Protein AF-A0ABC8KNN1-F1 (afdb_monomer)

Foldseek 3Di:
DWDWDDDDPDIDTDDDDPVDFPVVVLVSVCVVPVDHSVRDWDADPVPRDTGDRGDDD

Structure (mmCIF, N/CA/C/O backbone):
data_AF-A0ABC8KNN1-F1
#
_entry.id   AF-A0ABC8KNN1-F1
#
loop_
_atom_site.group_PDB
_atom_site.id
_atom_site.type_symbol
_atom_site.label_atom_id
_atom_site.label_alt_id
_atom_site.label_comp_id
_atom_site.label_asym_id
_atom_site.label_entity_id
_atom_site.label_seq_id
_atom_site.pdbx_PDB_ins_code
_atom_site.Cartn_x
_atom_site.Cartn_y
_atom_site.Cartn_z
_atom_site.occupancy
_atom_site.B_iso_or_equiv
_atom_site.auth_seq_id
_atom_site.auth_comp_id
_atom_site.auth_asym_id
_atom_site.auth_atom_id
_atom_site.pdbx_PDB_model_num
ATOM 1 N N . MET A 1 1 ? -10.442 -0.747 -0.099 1.00 85.38 1 MET A N 1
ATOM 2 C CA . MET A 1 1 ? -9.601 0.418 0.246 1.00 85.38 1 MET A CA 1
ATOM 3 C C . MET A 1 1 ? -8.355 0.424 -0.635 1.00 85.38 1 MET A C 1
ATO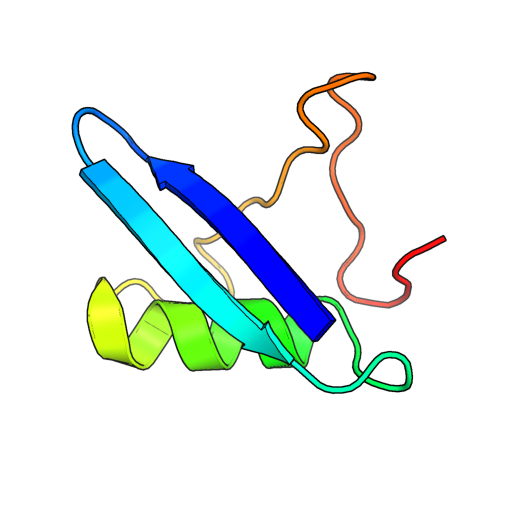M 5 O O . MET A 1 1 ? -7.942 -0.632 -1.107 1.00 85.38 1 MET A O 1
ATOM 9 N N . TYR A 1 2 ? -7.783 1.596 -0.902 1.00 87.50 2 TYR A N 1
ATOM 10 C CA . TYR A 1 2 ? -6.464 1.706 -1.525 1.00 87.50 2 TYR A CA 1
ATOM 11 C C . TYR A 1 2 ? -5.509 2.372 -0.546 1.00 87.50 2 TYR A C 1
ATOM 13 O O . TYR A 1 2 ? -5.851 3.392 0.047 1.00 87.50 2 TYR A O 1
ATOM 21 N N . ILE A 1 3 ? -4.318 1.799 -0.402 1.00 88.25 3 ILE A N 1
ATOM 22 C CA . ILE A 1 3 ? -3.222 2.389 0.361 1.00 88.25 3 ILE A CA 1
ATOM 23 C C . ILE A 1 3 ? -2.198 2.922 -0.632 1.00 88.25 3 ILE A C 1
ATOM 25 O O . ILE A 1 3 ? -1.774 2.213 -1.548 1.00 88.25 3 ILE A O 1
ATOM 29 N N . ARG A 1 4 ? -1.796 4.180 -0.442 1.00 91.81 4 ARG A N 1
ATOM 30 C CA . ARG A 1 4 ? -0.716 4.805 -1.203 1.00 91.81 4 ARG A CA 1
ATOM 31 C C . ARG A 1 4 ? 0.601 4.605 -0.463 1.00 91.81 4 ARG A C 1
ATOM 33 O O . ARG A 1 4 ? 0.796 5.185 0.601 1.00 91.81 4 ARG A O 1
ATOM 40 N N . VAL A 1 5 ? 1.517 3.851 -1.057 1.00 91.75 5 VAL A N 1
ATOM 41 C CA . VAL A 1 5 ? 2.852 3.592 -0.508 1.00 91.75 5 VAL A CA 1
ATOM 42 C C . VAL A 1 5 ? 3.875 4.360 -1.329 1.00 91.75 5 VAL A C 1
ATOM 44 O O . VAL A 1 5 ? 3.964 4.174 -2.541 1.00 91.75 5 VAL A O 1
ATOM 47 N N . LYS A 1 6 ? 4.655 5.230 -0.684 1.00 93.06 6 LYS A N 1
ATOM 48 C CA . LYS A 1 6 ? 5.789 5.908 -1.325 1.00 93.06 6 LYS A CA 1
ATOM 49 C C . LYS A 1 6 ? 7.083 5.210 -0.929 1.00 93.06 6 LYS A C 1
ATOM 51 O O . LYS A 1 6 ? 7.320 4.991 0.255 1.00 93.06 6 LYS A O 1
ATOM 56 N N . ARG A 1 7 ? 7.924 4.888 -1.911 1.00 90.81 7 ARG A N 1
ATOM 57 C CA . ARG A 1 7 ? 9.258 4.310 -1.697 1.00 90.81 7 ARG A CA 1
ATOM 58 C C . ARG A 1 7 ? 10.215 4.888 -2.729 1.00 90.81 7 ARG A C 1
ATOM 60 O O . ARG A 1 7 ? 9.991 4.740 -3.929 1.00 90.81 7 ARG A O 1
ATOM 67 N N . MET A 1 8 ? 11.296 5.514 -2.266 1.00 88.12 8 MET A N 1
ATOM 68 C CA . MET A 1 8 ? 12.251 6.225 -3.127 1.00 88.12 8 MET A CA 1
ATOM 69 C C . MET A 1 8 ? 11.521 7.234 -4.038 1.00 88.12 8 MET A C 1
ATOM 71 O O . MET A 1 8 ? 10.824 8.110 -3.537 1.00 88.12 8 MET A O 1
ATOM 75 N N . LYS A 1 9 ? 11.646 7.105 -5.366 1.00 91.31 9 LYS A N 1
ATOM 76 C CA . LYS A 1 9 ? 10.969 7.951 -6.364 1.00 91.31 9 LYS A CA 1
ATOM 77 C C . LYS A 1 9 ? 9.687 7.320 -6.936 1.00 91.31 9 LYS A C 1
ATOM 79 O O . LYS A 1 9 ? 9.127 7.853 -7.888 1.00 91.31 9 LYS A O 1
ATOM 84 N N . ALA A 1 10 ? 9.222 6.202 -6.374 1.00 93.06 10 ALA A 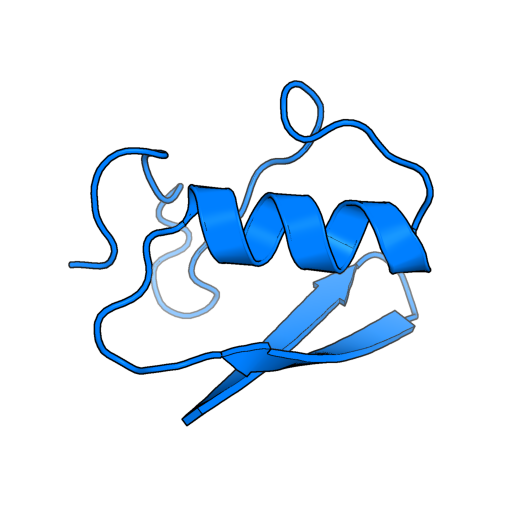N 1
ATOM 85 C CA . ALA A 1 10 ? 8.043 5.474 -6.839 1.00 93.06 10 ALA A CA 1
ATOM 86 C C . ALA A 1 10 ? 6.865 5.595 -5.858 1.00 93.06 10 ALA A C 1
ATOM 88 O O . ALA A 1 10 ? 7.041 5.692 -4.639 1.00 93.06 10 ALA A O 1
ATOM 89 N N . THR A 1 11 ? 5.649 5.567 -6.406 1.00 94.19 11 THR A N 1
ATOM 90 C CA . THR A 1 11 ? 4.395 5.529 -5.644 1.00 94.19 11 THR A CA 1
ATOM 91 C C . THR A 1 11 ? 3.569 4.332 -6.097 1.00 94.19 11 THR A C 1
ATOM 93 O O . THR A 1 11 ? 3.274 4.203 -7.281 1.00 94.19 11 THR A O 1
ATOM 96 N N . TYR A 1 12 ? 3.172 3.487 -5.150 1.00 91.94 12 TYR A N 1
ATOM 97 C CA . TYR A 1 12 ? 2.377 2.286 -5.384 1.00 91.94 12 TYR A CA 1
ATOM 98 C C . TYR A 1 12 ? 0.984 2.451 -4.784 1.00 91.94 12 TYR A C 1
ATOM 100 O O . TYR A 1 12 ? 0.834 2.966 -3.674 1.00 91.94 12 TYR A O 1
ATOM 108 N N . PHE A 1 13 ? -0.033 1.981 -5.503 1.00 91.44 13 PHE A N 1
ATOM 109 C CA . PHE A 1 13 ? -1.408 1.923 -5.01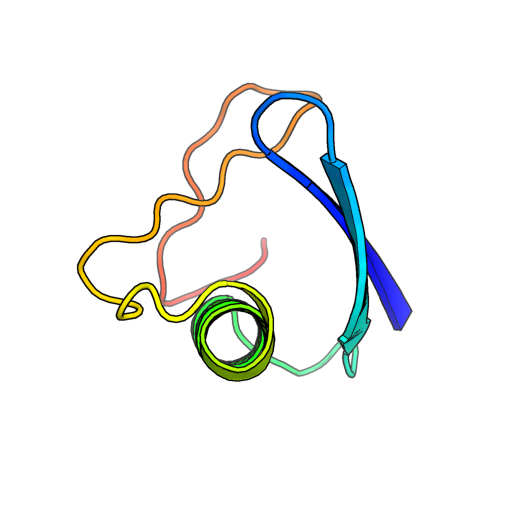7 1.00 91.44 13 PHE A CA 1
ATOM 110 C C . PHE A 1 13 ? -1.777 0.468 -4.761 1.00 91.44 13 PHE A C 1
ATOM 112 O O . PHE A 1 13 ? -2.058 -0.292 -5.686 1.00 91.44 13 PHE A O 1
ATOM 119 N N . ILE A 1 14 ? -1.760 0.072 -3.492 1.00 90.31 14 ILE A N 1
ATOM 120 C CA . ILE A 1 14 ? -2.069 -1.295 -3.082 1.00 90.31 14 ILE A CA 1
ATOM 121 C C . ILE A 1 14 ? -3.558 -1.375 -2.757 1.00 90.31 14 ILE A C 1
ATOM 123 O O . ILE A 1 14 ? -4.047 -0.698 -1.851 1.00 90.31 14 ILE A O 1
ATOM 127 N N . LYS A 1 15 ? -4.291 -2.219 -3.487 1.00 88.81 15 LYS A N 1
ATOM 128 C CA . LYS A 1 15 ? -5.683 -2.536 -3.154 1.00 88.81 15 LYS A CA 1
ATOM 129 C C . LYS A 1 15 ? -5.707 -3.447 -1.929 1.00 88.81 15 LYS A C 1
ATOM 131 O O . LYS A 1 15 ? -5.174 -4.558 -1.977 1.00 88.81 15 LYS A O 1
ATOM 136 N N . CYS A 1 16 ? -6.366 -3.034 -0.855 1.00 83.62 16 CYS A N 1
ATOM 137 C CA . CYS A 1 16 ? -6.565 -3.846 0.344 1.00 83.62 16 CYS A CA 1
ATOM 138 C C . CYS A 1 16 ? -8.025 -3.814 0.807 1.00 83.62 16 CYS A C 1
ATOM 140 O O . CYS A 1 16 ? -8.790 -2.903 0.479 1.00 83.62 16 CYS A O 1
ATOM 142 N N . ASP A 1 17 ? -8.420 -4.837 1.552 1.00 84.31 17 ASP A N 1
ATOM 143 C CA . ASP A 1 17 ? -9.687 -4.833 2.276 1.00 84.31 17 ASP A CA 1
ATOM 144 C C . ASP A 1 17 ? -9.479 -4.115 3.625 1.00 84.31 17 ASP A C 1
ATOM 146 O O . ASP A 1 17 ? -8.398 -4.262 4.197 1.00 84.31 17 ASP A O 1
ATOM 150 N N . PRO A 1 18 ? -10.433 -3.317 4.134 1.00 73.75 18 PRO A N 1
ATOM 151 C CA . PRO A 1 18 ? -10.309 -2.662 5.443 1.00 73.75 18 PRO A CA 1
ATOM 152 C C . PRO A 1 18 ? -10.130 -3.626 6.627 1.00 73.75 18 PRO A C 1
ATOM 154 O O . PRO A 1 18 ? -9.657 -3.205 7.675 1.00 73.75 18 PRO A O 1
ATOM 157 N N . THR A 1 19 ? -10.478 -4.906 6.475 1.00 74.25 19 THR A N 1
ATOM 158 C CA . THR A 1 19 ? -10.309 -5.933 7.521 1.00 74.25 19 THR A CA 1
ATOM 159 C C . THR A 1 19 ? -8.919 -6.580 7.542 1.00 74.25 19 THR A C 1
ATOM 161 O O . THR A 1 19 ? -8.632 -7.421 8.393 1.00 74.25 19 THR A O 1
ATOM 164 N N . LYS A 1 20 ? -8.054 -6.221 6.587 1.00 75.62 20 LYS A N 1
ATOM 165 C CA . LYS A 1 20 ? -6.742 -6.844 6.377 1.00 75.62 20 LYS A CA 1
ATOM 166 C C . LYS A 1 20 ? -5.645 -6.209 7.232 1.00 75.62 20 LYS A C 1
ATOM 168 O O . LYS A 1 20 ? -5.715 -5.039 7.595 1.00 75.62 20 LYS A O 1
ATOM 173 N N . THR A 1 21 ? -4.619 -6.999 7.534 1.00 79.56 21 THR A N 1
ATOM 174 C CA . THR A 1 21 ? -3.503 -6.630 8.418 1.00 79.56 21 THR A CA 1
ATOM 175 C C . THR A 1 21 ? -2.379 -5.912 7.665 1.00 79.56 21 THR A C 1
ATOM 177 O O . THR A 1 21 ? -2.313 -5.925 6.433 1.00 79.56 21 THR A O 1
ATOM 180 N N . VAL A 1 22 ? -1.441 -5.320 8.411 1.00 83.75 22 VAL A N 1
ATOM 181 C CA . VAL A 1 22 ? -0.182 -4.769 7.873 1.00 83.75 22 VAL A CA 1
ATOM 182 C C . VAL A 1 22 ? 0.596 -5.839 7.094 1.00 83.75 22 VAL A C 1
ATOM 184 O O . VAL A 1 22 ? 1.158 -5.543 6.038 1.00 83.75 22 VAL A O 1
ATOM 187 N N . LEU A 1 23 ? 0.569 -7.093 7.557 1.00 86.81 23 LEU A N 1
ATOM 188 C CA . LEU A 1 23 ? 1.218 -8.219 6.886 1.00 86.81 23 LEU A CA 1
ATOM 189 C C . LEU A 1 23 ? 0.652 -8.465 5.479 1.00 86.81 23 LEU A C 1
ATOM 191 O O . LEU A 1 23 ? 1.423 -8.635 4.536 1.00 86.81 23 LEU A O 1
ATOM 195 N N . ASP A 1 24 ? -0.672 -8.404 5.299 1.00 87.69 24 ASP A N 1
ATOM 196 C CA . ASP A 1 24 ? -1.294 -8.559 3.973 1.00 87.69 24 ASP A CA 1
ATOM 197 C C . ASP A 1 24 ? -0.830 -7.458 2.996 1.00 87.69 24 ASP A C 1
ATOM 199 O O . ASP A 1 24 ? -0.674 -7.692 1.793 1.00 87.69 24 ASP A O 1
ATOM 203 N N . VAL A 1 25 ? -0.604 -6.240 3.502 1.00 88.69 25 VAL A N 1
ATOM 204 C CA . VAL A 1 25 ? -0.071 -5.121 2.709 1.00 88.69 25 VAL A CA 1
ATOM 205 C C . VAL A 1 25 ? 1.387 -5.379 2.332 1.00 88.69 25 VAL A C 1
ATOM 207 O O . VAL A 1 25 ? 1.738 -5.213 1.163 1.00 88.69 25 VAL A O 1
ATOM 210 N N . LYS A 1 26 ? 2.217 -5.844 3.277 1.00 91.31 26 LYS A N 1
ATOM 211 C CA . LYS A 1 26 ? 3.621 -6.210 3.022 1.00 91.31 26 LYS A CA 1
ATOM 212 C C . LYS A 1 26 ? 3.757 -7.336 1.993 1.00 91.31 26 LYS A C 1
ATOM 214 O O . LYS A 1 26 ? 4.595 -7.252 1.094 1.00 91.31 26 LYS A O 1
ATOM 219 N N . GLN A 1 27 ? 2.895 -8.349 2.062 1.00 90.88 27 GLN A N 1
ATOM 220 C CA . GLN A 1 27 ? 2.861 -9.450 1.093 1.00 90.88 27 GLN A CA 1
ATOM 221 C C . GLN A 1 27 ? 2.489 -8.970 -0.316 1.00 90.88 27 GLN A C 1
ATOM 223 O O . GLN A 1 27 ? 3.112 -9.372 -1.295 1.00 90.88 27 GLN A O 1
ATOM 228 N N . LYS A 1 28 ? 1.523 -8.052 -0.441 1.00 91.44 28 LYS A N 1
ATOM 229 C CA . LYS A 1 28 ? 1.190 -7.430 -1.737 1.00 91.44 28 LYS A CA 1
ATOM 230 C C . LYS A 1 28 ? 2.286 -6.507 -2.257 1.00 91.44 28 LYS A C 1
ATOM 232 O O . LYS A 1 28 ? 2.444 -6.364 -3.461 1.00 91.44 28 LYS A O 1
ATOM 237 N N . LEU A 1 29 ? 3.032 -5.859 -1.369 1.00 91.81 29 LEU A N 1
ATOM 238 C CA . LEU A 1 29 ? 4.210 -5.086 -1.753 1.00 91.81 29 LEU A CA 1
ATOM 239 C C . LEU A 1 29 ? 5.316 -5.994 -2.281 1.00 91.81 29 LEU A C 1
ATOM 241 O O . LEU A 1 29 ? 5.912 -5.661 -3.301 1.00 91.81 29 LEU A O 1
ATOM 245 N N . PHE A 1 30 ? 5.553 -7.146 -1.647 1.00 93.12 30 PHE A N 1
ATOM 246 C CA . PHE A 1 30 ? 6.571 -8.103 -2.087 1.00 93.12 30 PHE A CA 1
ATOM 247 C C . PHE A 1 30 ? 6.412 -8.471 -3.569 1.00 93.12 30 PHE A C 1
ATOM 249 O O . PHE A 1 30 ? 7.399 -8.450 -4.296 1.00 93.12 30 PHE A O 1
ATOM 256 N N . THR A 1 31 ? 5.183 -8.676 -4.058 1.00 90.12 31 THR A N 1
ATOM 257 C CA . THR A 1 31 ? 4.936 -9.002 -5.478 1.00 90.12 31 THR A CA 1
ATOM 258 C C . THR A 1 31 ? 5.271 -7.871 -6.455 1.00 90.12 31 THR A C 1
ATOM 260 O O . THR A 1 31 ? 5.239 -8.086 -7.661 1.00 90.12 31 THR A O 1
ATOM 263 N N . VAL A 1 32 ? 5.517 -6.653 -5.964 1.00 89.88 32 VAL A N 1
ATOM 264 C CA . VAL A 1 32 ? 5.789 -5.461 -6.783 1.00 89.88 32 VAL A CA 1
ATOM 265 C C . VAL A 1 32 ? 7.230 -4.980 -6.632 1.00 89.88 32 VAL A C 1
ATOM 267 O O . VAL A 1 32 ? 7.801 -4.464 -7.587 1.00 89.88 32 VAL A O 1
ATOM 270 N N . ILE A 1 33 ? 7.812 -5.108 -5.436 1.00 91.19 33 ILE A N 1
ATOM 271 C CA . ILE A 1 33 ? 9.152 -4.582 -5.127 1.00 91.19 33 ILE A CA 1
ATOM 272 C C . ILE A 1 33 ? 10.193 -5.667 -4.833 1.00 91.19 33 ILE A C 1
ATOM 274 O O . ILE A 1 33 ? 11.330 -5.317 -4.523 1.00 91.19 33 ILE A O 1
ATOM 278 N N . GLU A 1 34 ? 9.80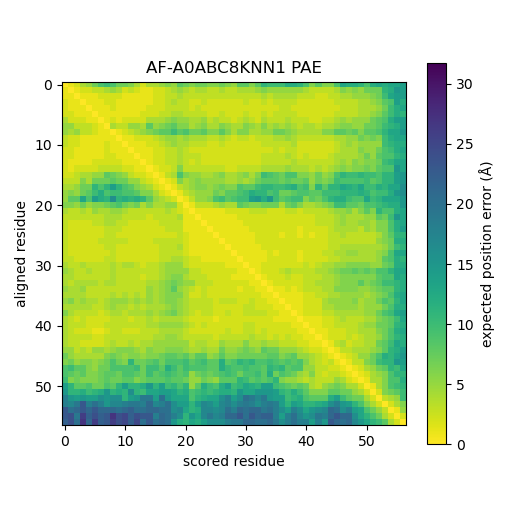0 -6.945 -4.867 1.00 91.75 34 GLU A N 1
ATOM 279 C CA . GLU A 1 34 ? 10.656 -8.127 -4.649 1.00 91.75 34 GLU A CA 1
ATOM 280 C C . GLU A 1 34 ? 11.453 -8.094 -3.331 1.00 91.75 34 GLU A C 1
ATOM 282 O O . GLU A 1 34 ? 12.495 -8.726 -3.178 1.00 91.75 34 GLU A O 1
ATOM 287 N N . GLN A 1 35 ? 10.951 -7.353 -2.340 1.00 91.00 35 GLN A N 1
ATOM 288 C CA . GLN A 1 35 ? 11.570 -7.206 -1.026 1.00 91.00 35 GLN A CA 1
ATOM 289 C C . GLN A 1 35 ? 10.761 -7.993 0.010 1.00 91.00 35 GLN A C 1
ATOM 291 O O . GLN A 1 35 ? 9.572 -7.700 0.162 1.00 91.00 35 GLN A O 1
ATOM 296 N N . PRO A 1 36 ? 11.349 -8.970 0.724 1.00 91.12 36 PRO A N 1
ATOM 297 C CA . PRO A 1 36 ? 10.613 -9.794 1.684 1.00 91.12 36 PRO A CA 1
ATOM 298 C C . PRO A 1 36 ? 10.015 -8.943 2.809 1.00 91.12 36 PRO A C 1
ATOM 300 O O . PRO A 1 36 ? 10.582 -7.915 3.181 1.00 91.12 36 PRO A O 1
ATOM 303 N N . ASP A 1 37 ? 8.872 -9.364 3.352 1.00 88.50 37 ASP A N 1
ATOM 304 C CA . ASP A 1 37 ? 8.101 -8.646 4.380 1.00 88.50 37 ASP A CA 1
ATOM 305 C C . ASP A 1 37 ? 8.906 -8.359 5.661 1.00 88.50 37 ASP A C 1
ATOM 307 O O . ASP A 1 37 ? 8.739 -7.293 6.265 1.00 88.50 37 ASP A O 1
ATOM 311 N N . SER A 1 38 ? 9.844 -9.246 6.007 1.00 89.56 38 SER A N 1
ATOM 312 C CA . SER A 1 38 ? 10.809 -9.084 7.102 1.00 89.56 38 SER A CA 1
ATOM 313 C C . SER A 1 38 ? 11.750 -7.891 6.910 1.00 89.56 38 SER A C 1
ATOM 315 O O . SER A 1 38 ? 12.179 -7.271 7.883 1.00 89.56 38 SER A O 1
ATOM 317 N N . ASN A 1 39 ? 12.020 -7.518 5.658 1.00 91.31 39 ASN A N 1
ATOM 318 C CA . ASN A 1 39 ? 12.854 -6.375 5.298 1.00 91.31 39 ASN A CA 1
ATOM 319 C C . ASN A 1 39 ? 12.018 -5.142 4.929 1.00 91.31 39 ASN A C 1
ATOM 321 O O . ASN A 1 39 ? 12.572 -4.152 4.447 1.00 91.31 39 ASN A O 1
ATOM 325 N N . GLN A 1 40 ? 10.699 -5.180 5.125 1.00 89.88 40 GLN A N 1
ATOM 326 C CA . GLN A 1 40 ? 9.818 -4.042 4.893 1.00 89.88 40 GLN A CA 1
ATOM 327 C C . GLN A 1 40 ? 9.467 -3.348 6.209 1.00 89.88 40 GLN A C 1
ATOM 329 O O . GLN A 1 40 ? 9.031 -3.972 7.178 1.00 89.88 40 GLN A O 1
ATOM 334 N N . ARG A 1 41 ? 9.568 -2.017 6.214 1.00 90.25 41 ARG A N 1
ATOM 335 C CA . ARG A 1 41 ? 9.073 -1.166 7.298 1.00 90.25 41 ARG A CA 1
ATOM 336 C C . ARG A 1 41 ? 8.053 -0.187 6.731 1.00 90.25 41 ARG A C 1
ATOM 338 O O . ARG A 1 41 ? 8.402 0.667 5.919 1.00 90.25 41 ARG A O 1
ATOM 345 N N . LEU A 1 42 ? 6.798 -0.339 7.145 1.00 89.06 42 LEU A N 1
ATOM 346 C CA . LEU A 1 42 ? 5.731 0.598 6.812 1.00 89.06 42 LEU A CA 1
ATOM 347 C C . LEU A 1 42 ? 5.668 1.673 7.895 1.00 89.06 42 LEU A C 1
ATOM 349 O O . LEU A 1 42 ? 5.706 1.368 9.086 1.00 89.06 42 LEU A O 1
ATOM 353 N N . VAL A 1 43 ? 5.622 2.927 7.455 1.00 88.25 43 VAL A N 1
ATOM 354 C CA . VAL A 1 43 ? 5.600 4.106 8.319 1.00 88.25 43 VAL A CA 1
ATOM 355 C C . VAL A 1 43 ? 4.408 4.961 7.918 1.00 88.25 43 VAL A C 1
ATOM 357 O O . VAL A 1 43 ? 4.221 5.247 6.728 1.00 88.25 43 VAL A O 1
ATOM 360 N N . LEU A 1 44 ? 3.594 5.353 8.894 1.00 86.38 44 LEU A N 1
ATOM 361 C CA . LEU A 1 44 ? 2.457 6.225 8.655 1.00 86.38 44 LEU A CA 1
ATOM 362 C C . LEU A 1 44 ? 2.973 7.637 8.362 1.00 86.38 44 LEU A C 1
ATOM 364 O O . LEU A 1 44 ? 3.601 8.272 9.196 1.00 86.38 44 LEU A O 1
ATOM 368 N N . MET A 1 45 ? 2.720 8.148 7.158 1.00 80.81 45 MET A N 1
ATOM 369 C CA . MET A 1 45 ? 3.324 9.407 6.696 1.00 80.81 45 MET A CA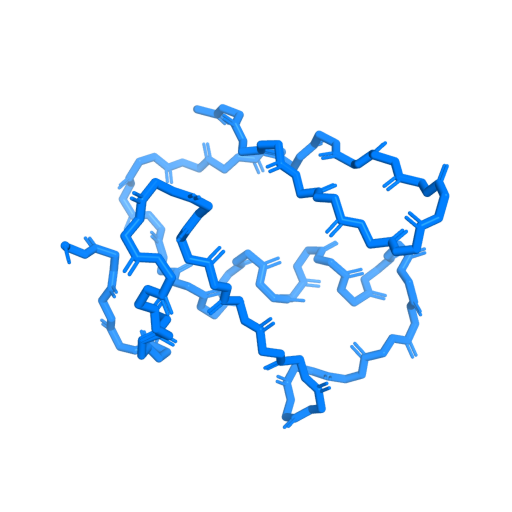 1
ATOM 370 C C . MET A 1 45 ? 2.904 10.640 7.512 1.00 80.81 45 MET A C 1
ATOM 372 O O . MET A 1 45 ? 3.597 11.646 7.480 1.00 80.81 45 MET A O 1
ATOM 376 N N . SER A 1 46 ? 1.761 10.588 8.198 1.00 81.62 46 SER A N 1
ATOM 377 C CA . SER A 1 46 ? 1.247 11.699 9.006 1.00 81.62 46 SER A CA 1
ATOM 378 C C . SER A 1 46 ? 1.884 11.797 10.391 1.00 81.62 46 SER A C 1
ATOM 380 O O . SER A 1 46 ? 1.981 12.898 10.917 1.00 81.62 46 SER A O 1
ATOM 382 N N . THR A 1 47 ? 2.273 10.666 10.984 1.00 83.94 47 THR A N 1
ATOM 383 C CA . THR A 1 47 ? 2.766 10.589 12.373 1.00 83.94 47 THR A CA 1
ATOM 384 C C . THR A 1 47 ? 4.190 10.052 12.474 1.00 83.94 47 THR A C 1
ATOM 386 O O . THR A 1 47 ? 4.764 10.049 13.554 1.00 83.94 47 THR A O 1
ATOM 389 N N . GLU A 1 48 ? 4.759 9.584 11.361 1.00 80.75 48 GLU A N 1
ATOM 390 C CA . GLU A 1 48 ? 6.031 8.855 11.291 1.00 80.75 48 GLU A CA 1
ATOM 391 C C . GLU A 1 48 ? 6.076 7.587 12.162 1.00 80.75 48 GLU A C 1
ATOM 393 O O . GLU A 1 48 ? 7.134 6.994 12.384 1.00 80.75 48 GLU A O 1
ATOM 398 N N . GLU A 1 49 ? 4.915 7.107 12.607 1.00 83.00 49 GLU A N 1
ATOM 399 C CA . GLU A 1 49 ? 4.809 5.902 13.417 1.00 83.00 49 GLU A CA 1
ATOM 400 C C . GLU A 1 49 ? 5.038 4.652 12.569 1.00 83.00 49 GLU A C 1
ATOM 402 O O . GLU A 1 49 ? 4.498 4.490 11.469 1.00 83.00 49 GLU A O 1
ATOM 407 N N . VAL A 1 50 ? 5.845 3.736 13.102 1.00 79.50 50 VAL A N 1
ATOM 408 C CA . VAL A 1 50 ? 6.098 2.438 12.478 1.00 79.50 50 VAL A CA 1
ATOM 409 C C . VAL A 1 50 ? 4.908 1.524 12.743 1.00 79.50 50 VAL A C 1
ATOM 411 O O . VAL A 1 50 ? 4.601 1.220 13.895 1.00 79.50 50 VAL A O 1
ATOM 414 N N . SER A 1 51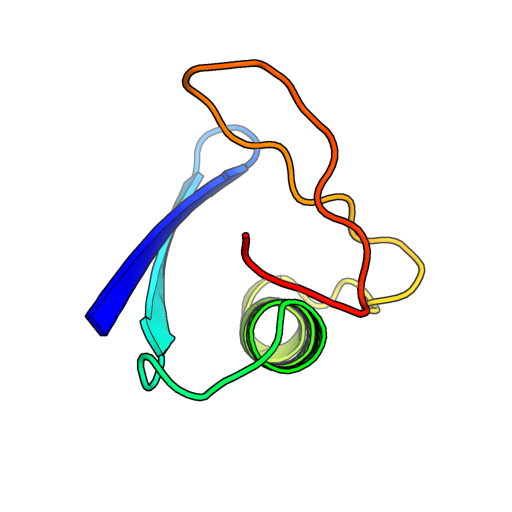 ? 4.264 1.040 11.682 1.00 74.19 51 SER A N 1
ATOM 415 C CA . SER A 1 51 ? 3.168 0.082 11.821 1.00 74.19 51 SER A CA 1
ATOM 416 C C . SER A 1 51 ? 3.701 -1.266 12.312 1.00 74.19 51 SER A C 1
ATOM 418 O O . SER A 1 51 ? 4.617 -1.833 11.711 1.00 74.19 51 SER A O 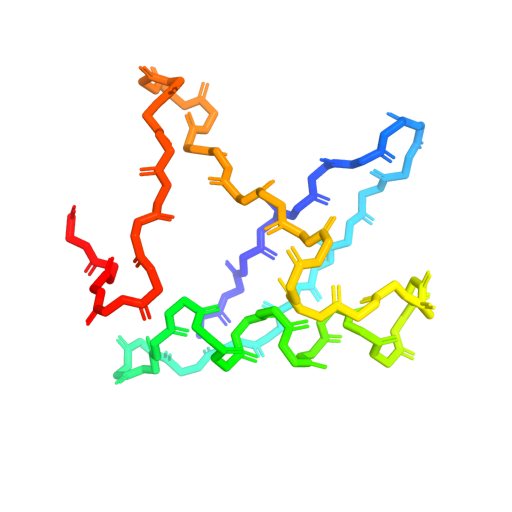1
ATOM 420 N N . GLN A 1 52 ? 3.124 -1.791 13.394 1.00 72.19 52 GLN A N 1
ATOM 421 C CA . GLN A 1 52 ? 3.394 -3.155 13.848 1.00 72.19 52 GLN A CA 1
ATOM 422 C C . GLN A 1 52 ? 2.620 -4.150 12.981 1.00 72.19 52 GLN A C 1
ATOM 424 O O . GLN A 1 52 ? 1.454 -3.925 12.663 1.00 72.19 52 GLN A O 1
ATOM 429 N N . ASP A 1 53 ? 3.243 -5.282 12.646 1.00 63.50 53 ASP A N 1
ATOM 430 C CA . ASP A 1 53 ? 2.669 -6.292 11.739 1.00 63.50 53 ASP A CA 1
ATOM 431 C C . ASP A 1 53 ? 1.302 -6.834 12.202 1.00 63.50 53 ASP A C 1
ATOM 4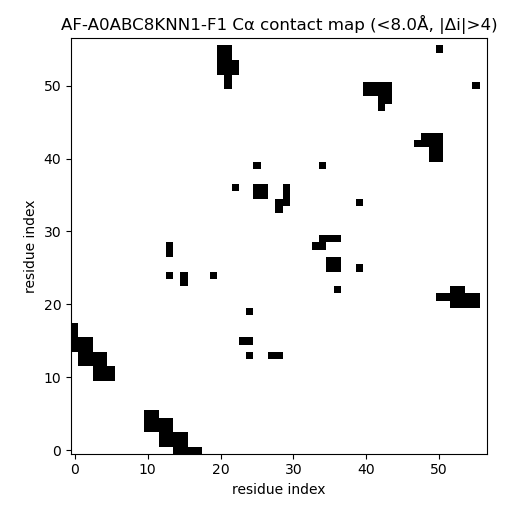33 O O . ASP A 1 53 ? 0.516 -7.330 11.393 1.00 63.50 53 ASP A O 1
ATOM 437 N N . SER A 1 54 ? 0.987 -6.658 13.487 1.00 53.53 54 SER A N 1
ATOM 438 C CA . SER A 1 54 ? -0.205 -7.175 14.151 1.00 53.53 54 SER A CA 1
ATOM 439 C C . SER A 1 54 ? -1.458 -6.295 14.044 1.00 53.53 54 SER A C 1
ATOM 441 O O . SER A 1 54 ? -2.549 -6.841 14.203 1.00 53.53 54 SER A O 1
ATOM 443 N N . LYS A 1 55 ? -1.371 -4.975 13.792 1.00 49.94 55 LYS A N 1
ATOM 444 C CA . LYS A 1 55 ? -2.561 -4.098 13.678 1.00 49.94 55 LYS A CA 1
ATOM 445 C C . LYS A 1 55 ? -2.322 -2.861 12.811 1.00 49.94 55 LYS A C 1
ATOM 447 O O . LYS A 1 55 ? -1.324 -2.166 12.958 1.00 49.94 55 LYS A O 1
ATOM 452 N N . ILE A 1 56 ? -3.305 -2.563 11.959 1.00 48.00 56 ILE A N 1
ATOM 453 C CA . ILE A 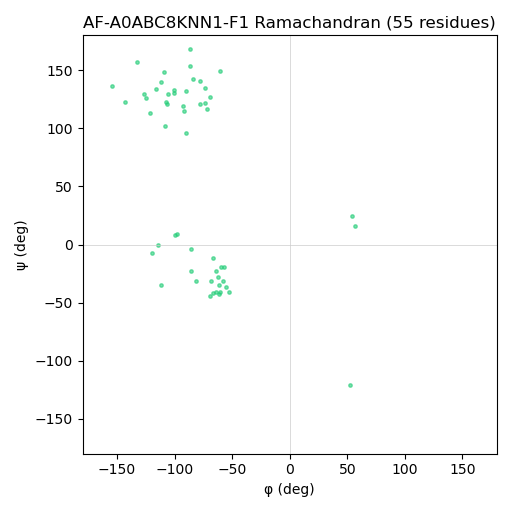1 56 ? -3.545 -1.212 11.443 1.00 48.00 56 ILE A CA 1
ATOM 454 C C . ILE A 1 56 ? -4.516 -0.570 12.441 1.00 48.00 56 ILE A C 1
ATOM 456 O O . ILE A 1 56 ? -5.713 -0.848 12.387 1.00 48.00 56 ILE A O 1
ATOM 460 N N . SER A 1 57 ? -4.009 0.195 13.403 1.00 48.88 57 SER A N 1
ATOM 461 C CA . SER A 1 57 ? -4.821 1.038 14.292 1.00 48.88 57 SER A CA 1
ATOM 462 C C . SER A 1 57 ? -4.118 2.358 14.507 1.00 48.88 57 SER A C 1
ATOM 464 O O . SER A 1 57 ? -2.938 2.268 14.913 1.00 48.88 57 SER A O 1
#

pLDDT: mean 84.08, std 11.23, range [48.0, 94.19]

Nearest PDB structures (foldseek):
  6mdh-assembly1_A  TM=9.370E-01  e=6.931E-02  Myotis davidii
  7shl-assembly1_B  TM=9.233E-01  e=1.033E-01  Xenopus laevis
  6jh0-assembly2_D  TM=9.154E-01  e=1.181E-01  Canis lupus familiaris
  6jh1-assembly1_C  TM=9.128E-01  e=1.442E-01  Bos taurus
  5x3o-assembly1_D-2  TM=2.838E-01  e=4.349E-02  Homo sapiens

Mean predicted aligned error: 5.64 Å

Sequence (57 aa):
MYIRVKRMKATYFIKCDPTKTVLDVKQKLFTVIEQPDSNQRLVLMSTEEVSQDSKIS

Solvent-accessible surface area (backbone atoms only — not comparable to full-atom values): 3708 Å² total; per-residue (Å²): 87,75,46,80,47,77,54,95,97,45,76,45,78,46,80,43,61,88,88,56,42,43,49,60,52,35,56,60,43,24,81,74,68,78,47,58,54,92,81,56,83,56,57,43,86,90,75,68,45,71,61,49,64,87,47,80,126

Radius of gyration: 10.64 Å; Cα contacts (8 Å, |Δi|>4): 64; chains: 1; bounding box: 23×22×21 Å

Secondary structure (DSSP, 8-state):
-EEEEEETTEEEEEE--TT--HHHHHHHHHHHH---GGG---B-TTT-PBPPTT---

InterPro domains:
  IPR029071 Ubiquitin-like domain superfamily [SSF54236] (1-46)

Organism: Eruca vesicaria subsp. sativa (NCBI:txid29727)